Protein AF-A0A1V6KCL3-F1 (afdb_monomer_lite)

Foldseek 3Di:
DEAEDADPDKDDDDPVVLLVCCVVPVFDWYWTDYPPDIDIDTSCVVQPPHDDDDDD

Sequence (56 aa):
MAVYVDSEESFPPCGACRQVIYEFAPEIEIIYANRKAIHKAFITELFPSAFTLKKD

Structure (mmCIF, N/CA/C/O backbone):
data_AF-A0A1V6KCL3-F1
#
_entry.id   AF-A0A1V6KCL3-F1
#
loop_
_atom_site.group_PDB
_atom_site.id
_atom_site.type_symbol
_atom_site.label_atom_id
_atom_site.label_alt_id
_atom_site.label_comp_id
_atom_site.label_asym_id
_atom_site.label_entity_id
_atom_site.label_seq_id
_atom_site.pdbx_PDB_ins_code
_atom_site.Cartn_x
_atom_site.Cartn_y
_atom_site.Cartn_z
_atom_site.occupancy
_atom_site.B_iso_or_equiv
_atom_site.auth_seq_id
_atom_site.auth_comp_id
_atom_site.auth_asym_id
_atom_site.auth_atom_id
_atom_site.pdbx_PDB_model_num
ATOM 1 N N . MET A 1 1 ? -0.998 -9.808 -0.840 1.00 95.69 1 MET A N 1
ATOM 2 C CA . MET A 1 1 ? -1.622 -9.190 -2.043 1.00 95.69 1 MET A CA 1
ATOM 3 C C . MET A 1 1 ? -0.513 -8.657 -2.945 1.00 95.69 1 MET A C 1
ATOM 5 O O . MET A 1 1 ? 0.511 -8.264 -2.399 1.00 95.69 1 MET A O 1
ATOM 9 N N . ALA A 1 2 ? -0.688 -8.630 -4.271 1.00 97.88 2 ALA A N 1
ATOM 10 C CA . ALA A 1 2 ? 0.286 -8.035 -5.193 1.00 97.88 2 ALA A CA 1
ATOM 11 C C . ALA A 1 2 ? -0.359 -6.974 -6.100 1.00 97.88 2 ALA A C 1
ATOM 13 O O . ALA A 1 2 ? -1.473 -7.180 -6.580 1.00 97.88 2 ALA A O 1
ATOM 14 N N . V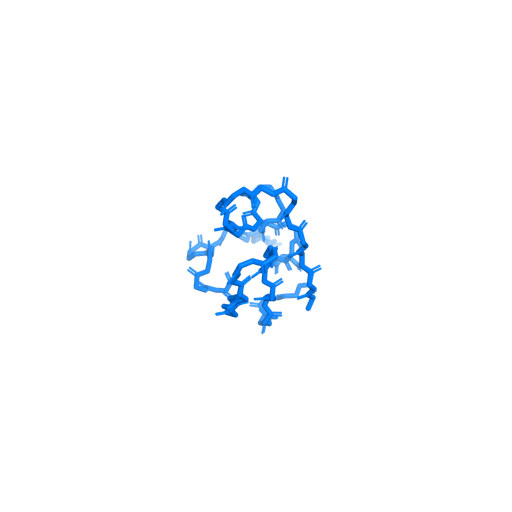AL A 1 3 ? 0.345 -5.865 -6.338 1.00 98.00 3 VAL A N 1
ATOM 15 C CA . VAL A 1 3 ? -0.053 -4.785 -7.255 1.00 98.00 3 VAL A CA 1
ATOM 16 C C . VAL A 1 3 ? 1.073 -4.545 -8.254 1.00 98.00 3 VAL A C 1
ATOM 18 O O . VAL A 1 3 ? 2.220 -4.339 -7.865 1.00 98.00 3 VAL A O 1
ATOM 21 N N . TYR A 1 4 ? 0.750 -4.570 -9.544 1.00 98.31 4 TYR A N 1
ATOM 22 C CA . TYR A 1 4 ? 1.701 -4.253 -10.603 1.00 98.31 4 TYR A CA 1
ATOM 23 C C . TYR A 1 4 ? 1.396 -2.877 -11.188 1.00 98.31 4 TYR A C 1
ATOM 25 O O . TYR A 1 4 ? 0.237 -2.554 -11.452 1.00 98.31 4 TYR A O 1
ATOM 33 N N . VAL A 1 5 ? 2.439 -2.087 -11.409 1.00 97.25 5 VAL A N 1
ATOM 34 C CA . VAL A 1 5 ? 2.360 -0.766 -12.023 1.00 97.25 5 VAL A CA 1
ATOM 35 C C . VAL A 1 5 ? 3.118 -0.802 -13.347 1.00 97.25 5 VAL A C 1
ATOM 37 O O . VAL A 1 5 ? 4.319 -1.064 -13.371 1.00 97.25 5 VAL A O 1
ATOM 40 N N . ASP A 1 6 ? 2.438 -0.508 -14.457 1.00 97.44 6 ASP A N 1
ATOM 41 C CA . ASP A 1 6 ? 3.094 -0.323 -15.760 1.00 97.44 6 ASP A CA 1
ATOM 42 C C . ASP A 1 6 ? 3.588 1.127 -15.890 1.00 97.44 6 ASP A C 1
ATOM 44 O O . ASP A 1 6 ? 3.013 1.956 -16.589 1.00 97.44 6 ASP A O 1
ATOM 48 N N . SER A 1 7 ? 4.621 1.446 -15.109 1.00 96.94 7 SER A N 1
ATOM 49 C CA . SER A 1 7 ? 5.289 2.750 -15.056 1.00 96.94 7 SER A CA 1
ATOM 50 C C . SER A 1 7 ? 6.789 2.552 -14.845 1.00 96.94 7 SER A C 1
ATOM 52 O O . SER A 1 7 ? 7.223 1.527 -14.312 1.00 96.94 7 SER A O 1
ATOM 54 N N . GLU A 1 8 ? 7.584 3.550 -15.2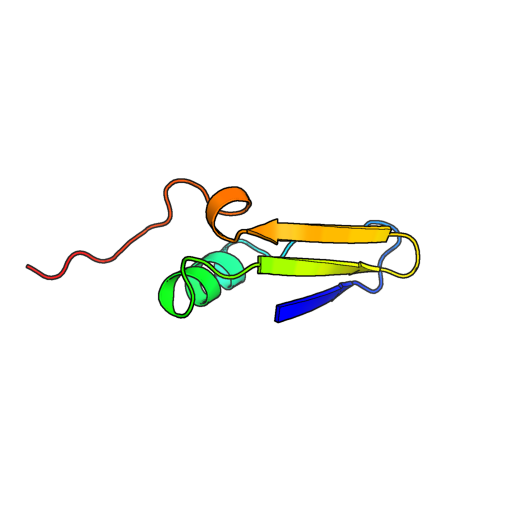26 1.00 95.44 8 GLU A N 1
ATOM 55 C CA . GLU A 1 8 ? 9.031 3.578 -14.994 1.00 95.44 8 GLU A CA 1
ATOM 56 C C . GLU A 1 8 ? 9.375 3.553 -13.496 1.00 95.44 8 GLU A C 1
ATOM 58 O O . GLU A 1 8 ? 10.351 2.912 -13.096 1.00 95.44 8 GLU A O 1
ATOM 63 N N . GLU A 1 9 ? 8.536 4.188 -12.672 1.00 96.12 9 GLU A N 1
ATOM 64 C CA . GLU A 1 9 ? 8.630 4.189 -11.212 1.00 96.12 9 GLU A CA 1
ATOM 65 C C . GLU A 1 9 ? 7.591 3.249 -10.593 1.00 96.12 9 GLU A C 1
ATOM 67 O O . GLU A 1 9 ? 6.412 3.271 -10.951 1.00 96.12 9 GLU A O 1
ATOM 72 N N . SER A 1 10 ? 8.032 2.433 -9.635 1.00 97.06 10 SER A N 1
ATOM 73 C CA . SER A 1 10 ? 7.148 1.598 -8.823 1.00 97.06 10 SER A CA 1
ATOM 74 C C . SER A 1 10 ? 6.667 2.389 -7.610 1.00 97.06 10 SER A C 1
ATOM 76 O O . SER A 1 10 ? 7.472 2.986 -6.895 1.00 97.06 10 SER A O 1
ATOM 78 N N . PHE A 1 11 ? 5.363 2.361 -7.344 1.00 97.69 11 PHE A N 1
ATOM 79 C CA . PHE A 1 11 ? 4.764 3.050 -6.207 1.00 97.69 11 PHE A CA 1
ATOM 80 C C . PHE A 1 11 ? 3.713 2.183 -5.497 1.00 97.69 11 PHE A C 1
ATOM 82 O O . PHE A 1 11 ? 3.087 1.322 -6.120 1.00 97.69 11 PHE A O 1
ATOM 89 N N . PRO A 1 12 ? 3.515 2.388 -4.182 1.00 97.81 12 PRO A N 1
ATOM 90 C CA . PRO A 1 12 ? 2.517 1.656 -3.402 1.00 97.81 12 PRO A CA 1
ATOM 91 C C . PRO A 1 12 ? 1.071 2.042 -3.785 1.00 97.81 12 PRO A C 1
ATOM 93 O O . PRO A 1 12 ? 0.859 3.079 -4.418 1.00 97.81 12 PRO A O 1
ATOM 96 N N . PRO A 1 13 ? 0.047 1.279 -3.342 1.00 98.19 13 PRO A N 1
ATOM 97 C CA . PRO A 1 13 ? -1.367 1.613 -3.561 1.00 98.19 13 PRO A CA 1
ATOM 98 C C . PRO A 1 13 ? -1.726 3.040 -3.116 1.00 98.19 13 PRO A C 1
ATOM 100 O O . PRO A 1 13 ? -1.094 3.581 -2.207 1.00 98.19 13 PRO A O 1
ATOM 103 N N . CYS A 1 14 ? -2.756 3.657 -3.700 1.00 98.25 14 CYS A N 1
ATOM 104 C CA . CYS A 1 14 ? -3.211 4.993 -3.292 1.00 98.25 14 CYS A CA 1
ATOM 105 C C . CYS A 1 14 ? -3.905 4.981 -1.913 1.00 98.25 14 CYS A C 1
ATOM 107 O O . CYS A 1 14 ? -4.234 3.919 -1.382 1.00 98.25 14 CYS A O 1
ATOM 109 N N . GLY A 1 15 ? -4.167 6.161 -1.336 1.00 98.00 15 GLY A N 1
ATOM 110 C CA . GLY A 1 15 ? -4.769 6.285 0.000 1.00 98.00 15 GLY A CA 1
ATOM 111 C C . GLY A 1 15 ? -6.119 5.570 0.150 1.00 98.00 15 GLY A C 1
ATOM 112 O O . GLY A 1 15 ? -6.328 4.864 1.131 1.00 98.00 15 GLY A O 1
ATOM 113 N N . ALA A 1 16 ? -7.000 5.667 -0.850 1.00 98.19 16 ALA A N 1
ATOM 114 C CA . ALA A 1 16 ? -8.300 4.992 -0.821 1.00 98.19 16 ALA A CA 1
ATOM 115 C C . ALA A 1 16 ? -8.159 3.460 -0.818 1.00 98.19 16 ALA A C 1
ATOM 117 O O . ALA A 1 16 ? -8.812 2.780 -0.029 1.00 98.19 16 ALA A O 1
ATOM 118 N N . CYS A 1 17 ? -7.258 2.913 -1.643 1.00 98.44 17 CYS A N 1
ATOM 119 C CA . CYS A 1 17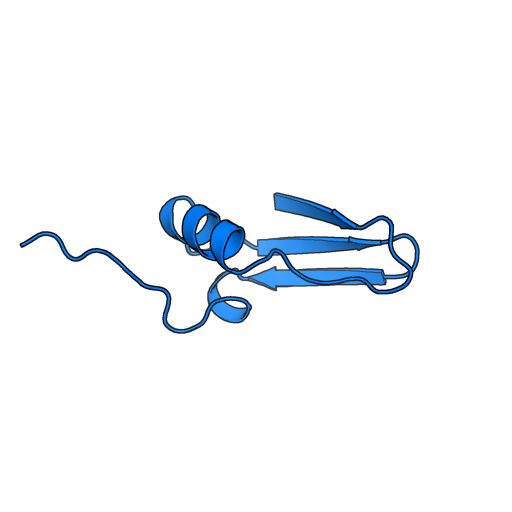 ? -6.954 1.483 -1.620 1.00 98.44 17 CYS A CA 1
ATOM 120 C C . CYS A 1 17 ? -6.403 1.062 -0.257 1.00 98.44 17 CYS A C 1
ATOM 122 O O . CYS A 1 17 ? -6.846 0.052 0.277 1.00 98.44 17 CYS A O 1
ATOM 124 N N . ARG A 1 18 ? -5.468 1.834 0.317 1.00 98.56 18 ARG A N 1
ATOM 125 C CA . ARG A 1 18 ? -4.886 1.528 1.633 1.00 98.56 18 ARG A CA 1
ATOM 126 C C . ARG A 1 18 ? -5.948 1.460 2.728 1.00 98.56 18 ARG A C 1
ATOM 128 O O . ARG A 1 18 ? -5.888 0.536 3.527 1.00 98.56 18 ARG A O 1
ATOM 135 N N . GLN A 1 19 ? -6.935 2.360 2.727 1.00 98.38 19 GLN A N 1
ATOM 136 C CA . GLN A 1 19 ? -8.031 2.328 3.701 1.00 98.38 19 GLN A CA 1
ATOM 137 C C . GLN A 1 19 ? -8.854 1.038 3.593 1.00 98.38 19 GLN A C 1
ATOM 139 O O . GLN A 1 19 ? -9.057 0.366 4.599 1.00 98.38 19 GLN A O 1
ATOM 144 N N . VAL A 1 20 ? -9.279 0.667 2.380 1.00 98.06 20 VAL A N 1
ATOM 145 C CA . VAL A 1 20 ? -10.048 -0.569 2.158 1.00 98.06 20 VAL A CA 1
ATOM 146 C C . VAL A 1 20 ? -9.212 -1.791 2.537 1.00 98.06 20 VAL A C 1
ATOM 148 O O . VAL A 1 20 ? -9.675 -2.662 3.261 1.00 98.06 20 VAL A O 1
ATOM 151 N N . ILE A 1 21 ? -7.952 -1.849 2.102 1.00 98.38 21 ILE A N 1
ATOM 152 C CA . ILE A 1 21 ? -7.059 -2.961 2.447 1.00 98.38 21 ILE A CA 1
ATOM 153 C C . ILE A 1 21 ? -6.900 -3.072 3.966 1.00 98.38 21 ILE A C 1
ATOM 155 O O . ILE A 1 21 ? -7.001 -4.172 4.497 1.00 98.38 21 ILE A O 1
ATOM 159 N N . TYR A 1 22 ? -6.684 -1.956 4.662 1.00 98.00 22 TYR A N 1
ATOM 160 C CA . TYR A 1 22 ? -6.531 -1.942 6.114 1.00 98.00 22 TYR A CA 1
ATOM 161 C C . TYR A 1 22 ? -7.798 -2.417 6.839 1.00 98.00 22 TYR A C 1
ATOM 163 O O . TYR A 1 22 ? -7.697 -3.177 7.798 1.00 98.00 22 TYR A O 1
ATOM 171 N N . GLU A 1 23 ? -8.984 -2.027 6.363 1.00 97.50 23 GLU A N 1
ATOM 172 C CA . GLU A 1 23 ? -10.267 -2.426 6.957 1.00 97.50 23 GLU A CA 1
ATOM 173 C C . GLU A 1 23 ? -10.507 -3.943 6.897 1.00 97.50 23 GLU A C 1
ATOM 175 O O . GLU A 1 23 ? -11.036 -4.521 7.845 1.00 97.50 23 GLU A O 1
ATOM 180 N N . PHE A 1 24 ? -10.080 -4.601 5.815 1.00 97.31 24 PHE A N 1
ATOM 181 C CA . PHE A 1 24 ? -10.304 -6.039 5.618 1.00 97.31 24 PHE A CA 1
ATOM 182 C C . PHE A 1 24 ? -9.087 -6.918 5.941 1.00 97.31 24 PHE A C 1
ATOM 184 O O . PHE A 1 24 ? -9.240 -8.129 6.106 1.00 97.31 24 PHE A O 1
ATOM 191 N N . ALA A 1 25 ? -7.882 -6.349 6.014 1.00 98.00 25 ALA A N 1
ATOM 192 C CA . ALA A 1 25 ? -6.640 -7.082 6.246 1.00 98.00 25 ALA A CA 1
ATOM 193 C C . ALA A 1 25 ? -5.568 -6.190 6.920 1.00 98.00 25 ALA A C 1
ATOM 195 O O . ALA A 1 25 ? -4.575 -5.829 6.283 1.00 98.00 25 ALA A O 1
ATOM 196 N N . PRO A 1 26 ? -5.725 -5.844 8.213 1.00 96.50 26 PRO A N 1
ATOM 197 C CA . PRO A 1 26 ? -4.903 -4.835 8.897 1.00 96.50 26 PRO A CA 1
ATOM 198 C C . PRO A 1 26 ? -3.432 -5.228 9.110 1.00 96.50 26 PRO A C 1
ATOM 200 O O . PRO A 1 26 ? -2.621 -4.372 9.451 1.00 96.50 26 PRO A O 1
ATOM 203 N N . GLU A 1 27 ? -3.071 -6.495 8.887 1.00 96.88 27 GLU A N 1
ATOM 204 C CA . GLU A 1 27 ? -1.708 -7.029 9.060 1.00 96.88 27 GLU A CA 1
ATOM 205 C C . GLU A 1 27 ? -1.115 -7.592 7.754 1.00 96.88 27 GLU A C 1
ATOM 207 O O . GLU A 1 27 ? -0.122 -8.317 7.766 1.00 96.88 27 GLU A O 1
ATOM 212 N N . ILE A 1 28 ? -1.722 -7.299 6.598 1.00 98.44 28 ILE A N 1
ATOM 213 C CA . ILE A 1 28 ? -1.280 -7.878 5.325 1.00 98.44 28 ILE A CA 1
ATOM 214 C C . ILE A 1 28 ? 0.065 -7.307 4.850 1.00 98.44 28 ILE A C 1
ATOM 216 O O . ILE A 1 28 ? 0.282 -6.093 4.864 1.00 98.44 28 ILE A O 1
ATOM 220 N N . GLU A 1 29 ? 0.937 -8.180 4.334 1.00 98.62 29 GLU A N 1
ATOM 221 C CA . GLU A 1 29 ? 2.085 -7.783 3.512 1.00 98.62 29 GLU A CA 1
ATOM 222 C C . GLU A 1 29 ? 1.630 -7.498 2.066 1.00 98.62 29 GLU A C 1
ATOM 224 O O . GLU A 1 29 ? 0.976 -8.313 1.391 1.00 98.62 29 GLU A O 1
ATOM 229 N N . ILE A 1 30 ? 1.975 -6.309 1.582 1.00 98.50 30 ILE A N 1
ATOM 230 C CA . ILE A 1 30 ? 1.680 -5.822 0.240 1.00 98.50 30 ILE A CA 1
ATOM 231 C C . ILE A 1 30 ? 2.953 -5.892 -0.590 1.00 98.50 30 ILE A C 1
ATOM 233 O O . ILE A 1 30 ? 3.958 -5.260 -0.269 1.00 98.50 30 ILE A O 1
ATOM 237 N N . ILE A 1 31 ? 2.872 -6.614 -1.704 1.00 98.69 31 ILE A N 1
ATOM 238 C CA . ILE A 1 31 ? 3.895 -6.599 -2.744 1.00 98.69 31 ILE A CA 1
ATOM 239 C C . ILE A 1 31 ? 3.466 -5.578 -3.797 1.00 98.69 31 ILE A C 1
ATOM 241 O O . ILE A 1 31 ? 2.359 -5.678 -4.329 1.00 98.69 31 ILE A O 1
ATOM 245 N N . TYR A 1 32 ? 4.315 -4.609 -4.120 1.00 98.50 32 TYR A N 1
ATOM 246 C CA . TYR A 1 32 ? 4.087 -3.706 -5.250 1.00 98.50 32 TYR A CA 1
ATOM 247 C C . TYR A 1 32 ? 5.329 -3.638 -6.131 1.00 98.50 32 TYR A C 1
ATOM 249 O O . TYR A 1 32 ? 6.455 -3.618 -5.631 1.00 98.50 32 TYR A O 1
ATOM 257 N N . ALA A 1 33 ? 5.128 -3.698 -7.444 1.00 98.50 33 ALA A N 1
ATOM 258 C CA . ALA A 1 33 ? 6.217 -3.909 -8.387 1.00 98.50 33 ALA A CA 1
ATOM 259 C C . ALA A 1 33 ? 5.952 -3.282 -9.756 1.00 98.50 33 ALA A C 1
ATOM 261 O O . ALA A 1 33 ? 4.809 -3.039 -10.143 1.00 98.50 33 ALA A O 1
ATOM 262 N N . ASN A 1 34 ? 7.028 -3.115 -10.516 1.00 98.50 34 ASN A N 1
ATOM 263 C CA . ASN A 1 34 ? 7.014 -2.886 -11.958 1.00 98.50 34 ASN A CA 1
ATOM 264 C C . ASN A 1 34 ? 8.071 -3.791 -12.625 1.00 98.50 34 ASN A C 1
ATOM 266 O O . ASN A 1 34 ? 8.604 -4.705 -11.994 1.00 98.50 34 ASN A O 1
ATOM 270 N N . ARG A 1 35 ? 8.416 -3.550 -13.898 1.00 97.75 35 ARG A N 1
ATOM 271 C CA . ARG A 1 35 ? 9.462 -4.333 -14.598 1.00 97.75 35 ARG A CA 1
ATOM 272 C C . ARG A 1 35 ? 10.862 -4.208 -13.984 1.00 97.75 35 ARG A C 1
ATOM 274 O O . ARG A 1 35 ? 11.723 -5.019 -14.309 1.00 97.75 35 ARG A O 1
ATOM 281 N N . LYS A 1 36 ? 11.117 -3.179 -13.171 1.00 97.88 36 LYS A N 1
ATOM 282 C CA . LYS A 1 36 ? 12.453 -2.816 -12.673 1.00 97.88 36 LYS A CA 1
ATOM 283 C C . LYS A 1 36 ? 12.657 -3.140 -11.198 1.00 97.88 36 LYS A C 1
ATOM 285 O O . LYS A 1 36 ? 13.786 -3.395 -10.792 1.00 97.88 36 LYS A O 1
ATOM 290 N N . ALA A 1 37 ? 11.596 -3.099 -10.398 1.00 97.75 37 ALA A N 1
ATOM 291 C CA . ALA A 1 37 ? 11.682 -3.213 -8.952 1.00 97.75 37 ALA A CA 1
ATOM 292 C C . ALA A 1 37 ? 10.498 -3.986 -8.368 1.00 97.75 37 ALA A C 1
ATOM 294 O O . ALA A 1 37 ? 9.376 -3.922 -8.872 1.00 97.75 37 ALA A O 1
ATOM 295 N N . ILE A 1 38 ? 10.767 -4.683 -7.264 1.00 98.38 38 ILE A N 1
ATOM 296 C CA . ILE A 1 38 ? 9.773 -5.343 -6.421 1.00 98.38 38 ILE A CA 1
ATOM 297 C C . ILE A 1 38 ? 9.971 -4.826 -5.002 1.00 98.38 38 ILE A C 1
ATOM 299 O O . ILE A 1 38 ? 11.080 -4.873 -4.470 1.00 98.38 38 ILE A O 1
ATOM 303 N N . HIS A 1 39 ? 8.888 -4.377 -4.383 1.00 98.44 39 HIS A N 1
ATOM 304 C CA . HIS A 1 39 ? 8.867 -3.901 -3.009 1.00 98.44 39 HIS A CA 1
ATOM 305 C C . HIS A 1 39 ? 7.898 -4.736 -2.186 1.00 98.44 39 HIS A C 1
ATOM 307 O O . HIS A 1 39 ? 6.904 -5.250 -2.706 1.00 98.44 39 HIS A O 1
ATOM 313 N N . LYS A 1 40 ? 8.187 -4.838 -0.892 1.00 98.56 40 LYS A N 1
ATOM 314 C CA . LYS A 1 40 ? 7.318 -5.447 0.108 1.00 98.56 40 LYS A CA 1
ATOM 315 C C . LYS A 1 40 ? 7.204 -4.494 1.283 1.00 98.56 40 LYS A C 1
ATOM 317 O O . LYS A 1 40 ? 8.219 -3.946 1.705 1.00 98.56 40 LYS A O 1
ATOM 322 N N . ALA A 1 41 ? 5.990 -4.290 1.764 1.00 98.44 41 ALA A N 1
ATOM 323 C CA . ALA A 1 41 ? 5.720 -3.512 2.963 1.00 98.44 41 ALA A CA 1
ATOM 324 C C . ALA A 1 41 ? 4.430 -4.014 3.608 1.00 98.44 41 ALA A C 1
ATOM 326 O O . ALA A 1 41 ? 3.486 -4.388 2.903 1.00 98.44 41 ALA A O 1
ATOM 327 N N . PHE A 1 42 ? 4.356 -3.990 4.930 1.00 98.56 42 PHE A N 1
ATOM 328 C CA . PHE A 1 42 ? 3.095 -4.192 5.629 1.00 98.56 42 PHE A CA 1
ATOM 329 C C . PHE A 1 42 ? 2.165 -2.996 5.407 1.00 98.56 42 PHE A C 1
ATOM 331 O O . PHE A 1 42 ? 2.603 -1.849 5.272 1.00 98.56 42 PHE A O 1
ATOM 338 N N . ILE A 1 43 ? 0.852 -3.239 5.398 1.00 98.44 43 ILE A N 1
ATOM 339 C CA . ILE A 1 43 ? -0.135 -2.154 5.282 1.00 98.44 43 ILE A CA 1
ATOM 340 C C . ILE A 1 43 ? 0.028 -1.101 6.394 1.00 98.44 43 ILE A C 1
ATOM 342 O O . ILE A 1 43 ? -0.184 0.083 6.146 1.00 98.44 43 ILE A O 1
ATOM 346 N N . THR A 1 44 ? 0.481 -1.506 7.582 1.00 97.94 44 THR A N 1
ATOM 347 C CA . THR A 1 44 ? 0.759 -0.623 8.725 1.00 97.94 44 THR A CA 1
ATOM 348 C C . THR A 1 44 ? 1.923 0.339 8.481 1.00 97.94 44 THR A C 1
ATOM 350 O O . THR A 1 44 ? 1.914 1.443 9.021 1.00 97.94 44 THR A O 1
ATOM 353 N N . GLU A 1 45 ? 2.889 -0.029 7.636 1.00 98.25 45 GLU A N 1
ATOM 354 C CA . GLU A 1 45 ? 3.996 0.845 7.226 1.00 98.25 45 GLU A CA 1
ATOM 355 C C . GLU A 1 45 ? 3.548 1.842 6.149 1.00 98.25 45 GLU A C 1
ATOM 357 O O . GLU A 1 45 ? 3.962 3.001 6.142 1.00 98.25 45 GLU A O 1
ATOM 362 N N . LEU A 1 46 ? 2.668 1.407 5.240 1.00 97.94 46 LEU A N 1
ATOM 363 C CA . LEU A 1 46 ? 2.155 2.241 4.150 1.00 97.94 46 LEU A CA 1
ATOM 364 C C . LEU A 1 46 ? 1.024 3.181 4.583 1.00 97.94 46 LEU A C 1
ATOM 366 O O . LEU A 1 46 ? 0.742 4.163 3.887 1.00 97.94 46 LEU A O 1
ATOM 370 N N . PHE A 1 47 ? 0.346 2.881 5.687 1.00 97.94 47 PHE A N 1
ATOM 371 C CA . PHE A 1 47 ? -0.808 3.633 6.167 1.00 97.94 47 PHE A CA 1
ATOM 372 C C . PHE A 1 47 ? -0.793 3.768 7.699 1.00 97.94 47 PHE A C 1
ATOM 374 O O . PHE A 1 47 ? -1.637 3.191 8.391 1.00 97.94 47 PHE A O 1
ATOM 381 N N . PRO A 1 48 ? 0.188 4.512 8.248 1.00 96.31 48 PRO A N 1
ATOM 382 C CA . PRO A 1 48 ? 0.306 4.707 9.686 1.00 96.31 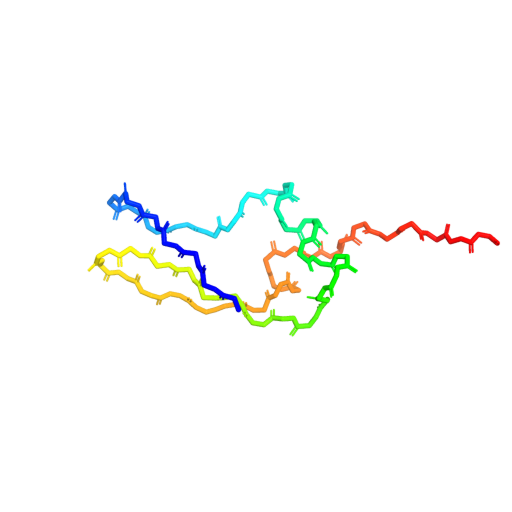48 PRO A CA 1
ATOM 383 C C . PRO A 1 48 ? -0.904 5.471 10.228 1.00 96.31 48 PRO A C 1
ATOM 385 O O . PRO A 1 48 ? -1.417 6.383 9.578 1.00 96.31 48 PRO A O 1
ATOM 388 N N . SER A 1 49 ? -1.336 5.116 11.441 1.00 94.50 49 SER A N 1
ATOM 389 C CA . SER A 1 49 ? -2.475 5.753 12.119 1.00 94.50 49 SER A CA 1
ATOM 390 C C . SER A 1 49 ? -3.761 5.751 11.280 1.00 94.50 49 SER A C 1
ATOM 392 O O . SER A 1 49 ? -4.494 6.740 11.249 1.00 94.50 49 SER A O 1
ATOM 394 N N . ALA A 1 50 ? -4.016 4.636 10.588 1.00 95.50 50 ALA A N 1
ATOM 395 C CA . ALA A 1 50 ? -5.207 4.425 9.777 1.00 95.50 50 ALA A CA 1
ATOM 396 C C . ALA A 1 50 ? -6.497 4.748 10.545 1.00 95.50 50 ALA A C 1
ATOM 398 O O . ALA A 1 50 ? -6.645 4.424 11.730 1.00 95.50 50 ALA A O 1
ATOM 399 N N . PHE A 1 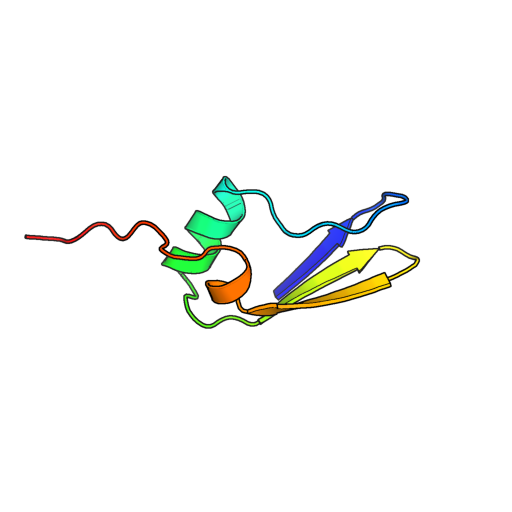51 ? -7.460 5.356 9.851 1.00 95.56 51 PHE A N 1
ATOM 400 C CA . PHE A 1 51 ? -8.769 5.598 10.436 1.00 95.56 51 PHE A CA 1
ATOM 401 C C . PHE A 1 51 ? -9.475 4.265 10.698 1.00 95.56 51 PHE A C 1
ATOM 403 O O . PHE A 1 51 ? -9.571 3.407 9.818 1.00 95.56 51 PHE A O 1
ATOM 410 N N . THR A 1 52 ? -10.015 4.131 11.906 1.00 94.00 52 THR A N 1
ATOM 411 C CA . THR A 1 52 ? -10.931 3.059 12.290 1.00 94.00 52 THR A CA 1
ATOM 412 C C . THR A 1 52 ? -12.215 3.689 12.800 1.00 94.00 52 THR A C 1
ATOM 414 O O . THR A 1 52 ? -12.192 4.553 13.681 1.00 94.00 52 THR A O 1
ATOM 417 N N . LEU A 1 53 ? -13.351 3.265 12.243 1.00 92.69 53 LEU A N 1
ATOM 418 C CA . LEU A 1 53 ? -14.645 3.667 12.773 1.00 92.69 53 LEU A CA 1
ATOM 419 C C . LEU A 1 53 ? -14.860 2.928 14.095 1.00 92.69 53 LEU A C 1
ATOM 421 O O . LEU A 1 53 ? -15.147 1.730 14.107 1.00 92.69 53 LEU A O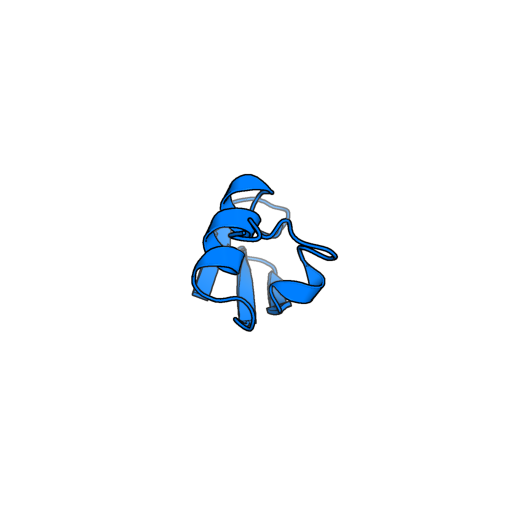 1
ATOM 425 N N . LYS A 1 54 ? -14.710 3.639 15.213 1.00 88.31 54 LYS A N 1
ATOM 426 C CA . LYS A 1 54 ? -15.139 3.121 16.511 1.00 88.31 54 LYS A CA 1
ATOM 427 C C . LYS A 1 54 ? -16.661 3.028 16.491 1.00 88.31 54 LYS A C 1
ATOM 429 O O . LYS A 1 54 ? -17.326 4.005 16.157 1.00 88.31 54 LYS A O 1
ATOM 434 N N . LYS A 1 55 ? -17.195 1.846 16.788 1.00 76.62 55 LYS A N 1
ATOM 435 C CA . LYS A 1 55 ? -18.617 1.694 17.090 1.00 76.62 55 LYS A CA 1
ATOM 436 C C . LYS A 1 55 ? -18.779 1.939 18.584 1.00 76.62 55 LYS A C 1
ATOM 438 O O . LYS A 1 55 ? -18.084 1.287 19.363 1.00 76.62 55 LYS A O 1
ATOM 443 N N . ASP A 1 56 ? -19.615 2.914 18.921 1.00 68.19 56 ASP A N 1
ATOM 444 C CA . ASP A 1 56 ? -20.104 3.131 20.285 1.00 68.19 56 ASP A CA 1
ATOM 445 C C . ASP A 1 56 ? -20.932 1.928 20.768 1.00 68.19 56 ASP A C 1
ATOM 447 O O . ASP A 1 56 ? -21.582 1.270 19.914 1.00 68.19 56 ASP A O 1
#

Secondary structure (DSSP, 8-state):
-EEE--SSS--PPPHHHHHHHHHH-TT-EEEEE-SS-EEEEEHHHHSTT-------

pLDDT: mean 96.46, std 5.01, range [68.19, 98.69]

Radius of gyration: 12.42 Å; chains: 1; bounding box: 33×16×36 Å